Protein 4QY7 (pdb70)

Organism: Bacillus subtilis (strain 168) (NCBI:txid224308)

Solvent-accessible surface area: 5959 Å² total

Foldseek 3Di:
DDDQDDKAKFFFLADDPFKTKGFADPDHDDPCSNVDDPVRVCVRFLRIEIETAPQPPDCPVVDGGWIKMFAFNDWDPDGVTYGHTNDMDTD

Structure (mmCIF, N/CA/C/O backbone):
data_4QY7
#
_entry.id   4QY7
#
_cell.length_a   27.556
_cell.length_b   37.988
_cell.l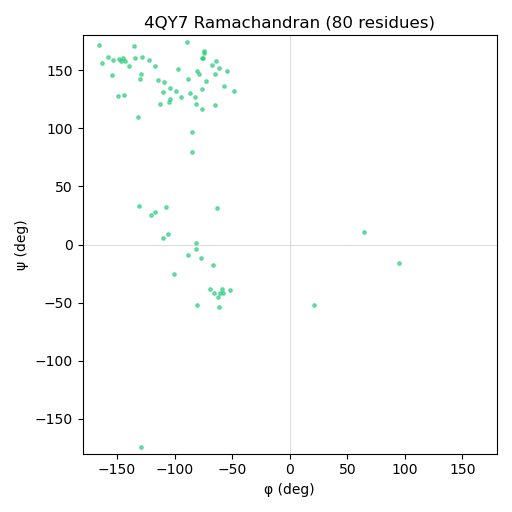ength_c   81.245
_cell.angle_alpha   90.000
_cell.angle_beta   90.000
_cell.angle_gamma   90.000
#
_symmetry.space_group_name_H-M   'P 21 21 21'
#
loop_
_entity.id
_entity.type
_entity.pdbx_description
1 polymer 'Uncharacterized protein YobA'
2 non-polymer 'NONAETHYLENE GLYCOL'
3 water water
#
loop_
_atom_site.group_PDB
_atom_site.id
_atom_site.type_symbol
_atom_site.label_atom_id
_atom_site.label_alt_id
_atom_site.label_comp_id
_atom_site.label_asym_id
_atom_site.label_entity_id
_atom_site.label_seq_id
_atom_site.pdbx_PDB_ins_code
_atom_site.Cartn_x
_atom_site.Cartn_y
_atom_site.Cartn_z
_atom_site.occupancy
_atom_site.B_iso_or_equiv
_atom_site.auth_seq_id
_atom_site.auth_comp_id
_atom_site.auth_asym_id
_atom_site.auth_atom_id
_atom_site.pdbx_PDB_model_num
ATOM 1 N N . GLY A 1 1 ? 21.704 -13.493 -12.338 1.00 46.92 0 GLY A N 1
ATOM 2 C CA . GLY A 1 1 ? 20.567 -12.985 -11.580 1.00 44.51 0 GLY A CA 1
ATOM 3 C C . GLY A 1 1 ? 20.890 -12.804 -10.111 1.00 45.57 0 GLY A C 1
ATOM 4 O O . GLY A 1 1 ? 21.694 -13.541 -9.560 1.00 42.17 0 GLY A O 1
ATOM 5 N N . ASP A 1 2 ? 20.268 -11.826 -9.455 1.00 43.94 29 ASP A N 1
ATOM 6 C CA . ASP A 1 2 ? 20.508 -11.576 -8.034 1.00 44.06 29 ASP A CA 1
ATOM 7 C C . ASP A 1 2 ? 19.189 -11.342 -7.296 1.00 48.66 29 ASP A C 1
ATOM 8 O O . ASP A 1 2 ? 18.122 -11.258 -7.921 1.00 47.41 29 ASP A O 1
ATOM 10 N N . GLU A 1 3 ? 19.269 -11.291 -5.958 1.00 45.93 30 GLU A N 1
ATOM 11 C CA . GLU A 1 3 ? 18.102 -11.081 -5.108 1.00 45.48 30 GLU A CA 1
ATOM 12 C C . GLU A 1 3 ? 17.537 -9.682 -5.291 1.00 50.33 30 GLU A C 1
ATOM 13 O O . GLU A 1 3 ? 18.274 -8.771 -5.678 1.00 49.61 30 GLU A O 1
ATOM 15 N N . THR A 1 4 ? 16.224 -9.516 -5.020 1.00 47.50 31 THR A N 1
ATOM 16 C CA . THR A 1 4 ? 15.544 -8.221 -5.140 1.00 46.47 31 THR A CA 1
ATOM 17 C C . THR A 1 4 ? 16.134 -7.268 -4.116 1.00 49.63 31 THR A C 1
ATOM 18 O O . THR A 1 4 ? 16.092 -7.571 -2.927 1.00 50.72 31 THR A O 1
ATOM 22 N N . LYS A 1 5 ? 16.715 -6.147 -4.575 1.00 44.25 32 LYS A N 1
ATOM 23 C CA . LYS A 1 5 ? 17.346 -5.163 -3.698 1.00 42.07 32 LYS A CA 1
ATOM 24 C C . LYS A 1 5 ? 16.310 -4.129 -3.247 1.00 40.43 32 LYS A C 1
ATOM 25 O O . LYS A 1 5 ? 15.795 -3.384 -4.083 1.00 42.06 32 LYS A O 1
ATOM 35 N N . GLN A 1 7 ? 15.100 -0.759 -0.926 1.00 17.74 34 GLN A N 1
ATOM 36 C CA . GLN A 1 7 ? 15.642 0.444 -0.332 1.00 16.47 34 GLN A CA 1
ATOM 37 C C . GLN A 1 7 ? 15.261 0.509 1.120 1.00 19.24 34 GLN A C 1
ATOM 38 O O . GLN A 1 7 ? 14.291 -0.126 1.543 1.00 19.02 34 GLN A O 1
ATOM 44 N N . SER A 1 8 ? 15.978 1.319 1.878 1.00 15.81 35 SER A N 1
ATOM 45 C CA . SER A 1 8 ? 15.628 1.515 3.280 1.00 14.92 35 SER A CA 1
ATOM 46 C C . SER A 1 8 ? 15.930 2.927 3.730 1.00 16.37 35 SER A C 1
ATOM 47 O O . SER A 1 8 ? 16.775 3.615 3.134 1.00 16.42 35 SER A O 1
ATOM 50 N N . LEU A 1 9 ? 15.257 3.347 4.801 1.00 13.03 36 LEU A N 1
ATOM 51 C CA . LEU A 1 9 ? 15.565 4.629 5.428 1.00 13.04 36 LEU A CA 1
ATOM 52 C C . LEU A 1 9 ? 15.191 4.593 6.880 1.00 14.19 36 LEU A C 1
ATOM 53 O O . LEU A 1 9 ? 14.347 3.786 7.278 1.00 14.36 36 LEU A O 1
ATOM 58 N N . VAL A 1 10 ? 15.789 5.493 7.667 1.00 12.49 37 VAL A N 1
ATOM 59 C CA . VAL A 1 10 ? 15.572 5.552 9.102 1.00 12.26 37 VAL A CA 1
ATOM 60 C C . VAL A 1 10 ? 14.888 6.838 9.468 1.00 15.16 37 VAL A C 1
ATOM 61 O O . VAL A 1 10 ? 15.190 7.891 8.908 1.00 15.17 37 VAL A O 1
ATOM 65 N N . GLY A 1 11 ? 13.970 6.749 10.423 1.00 13.14 38 GLY A N 1
ATOM 66 C CA . GLY A 1 11 ? 13.284 7.960 10.880 1.00 13.91 38 GLY A CA 1
ATOM 67 C C . GLY A 1 11 ? 12.555 7.724 12.168 1.00 14.86 38 GLY A C 1
ATOM 68 O O . GLY A 1 11 ? 12.490 6.595 12.645 1.00 15.13 38 GLY A O 1
ATOM 69 N N . TYR A 1 12 ? 12.052 8.797 12.739 1.00 12.27 39 TYR A N 1
ATOM 70 C CA . TYR A 1 12 ? 11.319 8.747 14.004 1.00 12.56 39 TYR A CA 1
ATOM 71 C C . TYR A 1 12 ? 9.845 8.878 13.756 1.00 14.84 39 TYR A C 1
ATOM 72 O O . TYR A 1 12 ? 9.447 9.812 13.058 1.00 12.65 39 TYR A O 1
ATOM 81 N N . VAL A 1 13 ? 9.025 8.038 14.391 1.00 12.28 40 VAL A N 1
ATOM 82 C CA . VAL A 1 13 ? 7.566 8.083 14.202 1.00 11.53 40 VAL A CA 1
ATOM 83 C C . VAL A 1 13 ? 6.994 9.258 14.961 1.00 15.11 40 VAL A C 1
ATOM 84 O O . VAL A 1 13 ? 7.081 9.246 16.170 1.00 16.64 40 VAL A O 1
ATOM 88 N N . VAL A 1 14 ? 6.395 10.240 14.279 1.00 14.15 41 VAL A N 1
ATOM 89 C CA A VAL A 1 14 ? 5.784 11.414 14.943 0.50 13.98 41 VAL A CA 1
ATOM 90 C CA B VAL A 1 14 ? 5.800 11.363 15.013 0.50 14.33 41 VAL A CA 1
ATOM 91 C C . VAL A 1 14 ? 4.263 11.307 14.933 1.00 18.95 41 VAL A C 1
ATOM 92 O O . VAL A 1 14 ? 3.617 11.746 15.888 1.00 20.67 41 VAL A O 1
ATOM 99 N N . LEU A 1 15 ? 3.680 10.723 13.880 1.00 16.39 42 LEU A N 1
ATOM 100 C CA A LEU A 1 15 ? 2.235 10.485 13.786 0.50 16.44 42 LEU A CA 1
ATOM 101 C CA B LEU A 1 15 ? 2.229 10.520 13.743 0.50 17.97 42 LEU A CA 1
ATOM 102 C C . LEU A 1 15 ? 2.007 9.088 13.250 1.00 20.07 42 LEU A C 1
ATOM 103 O O . LEU A 1 15 ? 2.760 8.629 12.397 1.00 17.67 42 LEU A O 1
ATOM 112 N N . LYS A 1 16 ? 0.989 8.390 13.748 1.00 17.18 43 LYS A N 1
ATOM 113 C CA . LYS A 1 16 ? 0.704 7.035 13.275 1.00 16.47 43 LYS A CA 1
ATOM 114 C C . LYS A 1 16 ? -0.776 6.808 13.383 1.00 22.59 43 LYS A C 1
ATOM 115 O O . LYS A 1 16 ? -1.352 7.077 14.439 1.00 25.44 43 LYS A O 1
ATOM 121 N N . ASP A 1 17 ? -1.397 6.379 12.293 1.00 21.28 44 ASP A N 1
ATOM 122 C CA . ASP A 1 17 ? -2.804 5.990 12.288 1.00 21.05 44 ASP A CA 1
ATOM 123 C C . ASP A 1 17 ? -2.837 4.624 11.636 1.00 23.61 44 ASP A C 1
ATOM 124 O O . ASP A 1 17 ? -1.775 4.065 11.361 1.00 21.52 44 ASP A O 1
ATOM 129 N N . ASN A 1 18 ? -4.025 4.064 11.398 1.00 24.49 45 ASN A N 1
ATOM 130 C CA A ASN A 1 18 ? -4.084 2.707 10.859 0.50 24.22 45 ASN A CA 1
ATOM 131 C CA B ASN A 1 18 ? -4.184 2.728 10.824 0.50 24.39 45 ASN A CA 1
ATOM 132 C C . ASN A 1 18 ? -3.531 2.591 9.446 1.00 26.55 45 ASN A C 1
ATOM 133 O O . ASN A 1 18 ? -3.073 1.508 9.094 1.00 28.28 45 ASN A O 1
ATOM 142 N N . GLU A 1 19 ? -3.537 3.669 8.639 1.00 20.51 46 GLU A N 1
ATOM 143 C CA . GLU A 1 19 ? -3.061 3.557 7.254 1.00 19.65 46 GLU A CA 1
ATOM 144 C C . GLU A 1 19 ? -1.659 4.044 6.993 1.00 20.26 46 GLU A C 1
ATOM 145 O O . GLU A 1 19 ? -1.062 3.600 6.022 1.00 20.13 46 GLU A O 1
ATOM 151 N N . ARG A 1 20 ? -1.139 4.949 7.795 1.00 18.28 47 ARG A N 1
ATOM 152 C CA A ARG A 1 20 ? 0.174 5.521 7.508 0.65 17.50 47 ARG A CA 1
ATOM 153 C CA B ARG A 1 20 ? 0.184 5.493 7.517 0.35 17.26 47 ARG A CA 1
ATOM 154 C C . ARG A 1 20 ? 0.866 6.002 8.755 1.00 19.45 47 ARG A C 1
ATOM 155 O O . ARG A 1 20 ? 0.215 6.277 9.765 1.00 18.84 47 ARG A O 1
ATOM 170 N N . ALA A 1 21 ? 2.165 6.208 8.643 1.00 15.78 48 ALA A N 1
ATOM 171 C CA . ALA A 1 21 ? 2.927 6.839 9.704 1.00 14.65 48 ALA A CA 1
ATOM 172 C C . ALA A 1 21 ? 3.722 7.971 9.085 1.00 15.84 48 ALA A C 1
ATOM 173 O O . ALA A 1 21 ? 4.117 7.883 7.921 1.00 15.85 48 ALA A O 1
ATOM 175 N N . ILE A 1 22 ? 3.933 9.047 9.829 1.00 14.22 49 ILE A N 1
ATOM 176 C CA . ILE A 1 22 ? 4.760 10.166 9.394 1.00 14.98 49 ILE A CA 1
ATOM 177 C C . ILE A 1 22 ? 6.058 10.060 10.140 1.00 15.60 49 ILE A C 1
ATOM 178 O O . ILE A 1 22 ? 6.036 10.015 11.378 1.00 15.50 49 ILE A O 1
ATOM 183 N N . LEU A 1 23 ? 7.173 9.979 9.401 1.00 13.18 50 LEU A N 1
ATOM 184 C CA . LEU A 1 23 ? 8.498 9.872 9.995 1.00 12.59 50 LEU A CA 1
ATOM 185 C C . LEU A 1 23 ? 9.283 11.134 9.809 1.00 16.41 50 LEU A C 1
ATOM 186 O O . LEU A 1 23 ? 9.278 11.700 8.713 1.00 16.16 50 LEU A O 1
ATOM 191 N N . ILE A 1 24 ? 10.028 11.532 10.845 1.00 15.95 51 ILE A N 1
ATOM 192 C CA . ILE A 1 24 ? 10.965 12.653 10.758 1.00 16.62 51 ILE A CA 1
ATOM 193 C C . ILE A 1 24 ? 12.332 12.051 10.546 1.00 19.34 51 ILE A C 1
ATOM 194 O O . ILE A 1 24 ? 12.730 11.162 11.295 1.00 18.24 51 ILE A O 1
ATOM 199 N N . THR A 1 25 ? 13.075 12.563 9.577 1.00 16.68 52 THR A N 1
ATOM 200 C CA . THR A 1 25 ? 14.399 12.024 9.200 1.00 19.60 52 THR A CA 1
ATOM 201 C C . THR A 1 25 ? 15.552 12.996 9.407 1.00 32.34 52 THR A C 1
ATOM 202 O O . THR A 1 25 ? 16.572 12.876 8.730 1.00 34.51 52 THR A O 1
ATOM 206 N N . ASP A 1 26 ? 15.432 13.913 10.351 1.00 33.29 53 ASP A N 1
ATOM 207 C CA . ASP A 1 26 ? 16.555 14.785 10.724 1.00 36.70 53 ASP A CA 1
ATO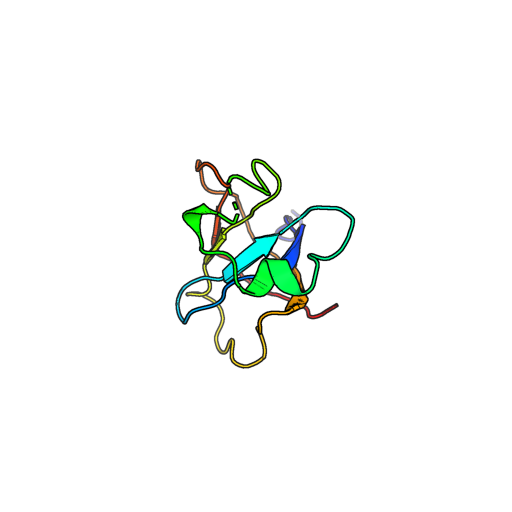M 208 C C . ASP A 1 26 ? 17.548 13.925 11.560 1.00 45.68 53 ASP A C 1
ATOM 209 O O . ASP A 1 26 ? 17.174 12.835 12.002 1.00 45.70 53 ASP A O 1
ATOM 211 N N . THR A 1 27 ? 18.798 14.385 11.764 1.00 47.07 54 THR A N 1
ATOM 212 C CA . THR A 1 27 ? 19.794 13.624 12.541 1.00 48.34 54 THR A CA 1
ATOM 213 C C . THR A 1 27 ? 19.350 13.414 13.980 1.00 53.48 54 THR A C 1
ATOM 214 O O . THR A 1 27 ? 19.332 12.288 14.477 1.00 55.07 54 THR A O 1
ATOM 218 N N . LYS A 1 28 ? 19.016 14.508 14.654 1.00 48.44 55 LYS A N 1
ATOM 219 C CA . LYS A 1 28 ? 18.586 14.447 16.041 1.00 46.78 55 LYS A CA 1
ATOM 220 C C . LYS A 1 28 ? 17.127 14.001 16.115 1.00 45.43 55 LYS A C 1
ATOM 221 O O . LYS A 1 28 ? 16.342 14.312 15.220 1.00 44.66 55 LYS A O 1
ATOM 227 N N . ALA A 1 29 ? 16.778 13.259 17.170 1.00 38.52 56 ALA A N 1
ATOM 228 C CA . ALA A 1 29 ? 15.408 12.826 17.392 1.00 36.66 56 ALA A CA 1
ATOM 229 C C . ALA A 1 29 ? 14.514 14.035 17.649 1.00 37.56 56 ALA A C 1
ATOM 230 O O . ALA A 1 29 ? 14.987 15.001 18.252 1.00 38.94 56 ALA A O 1
ATOM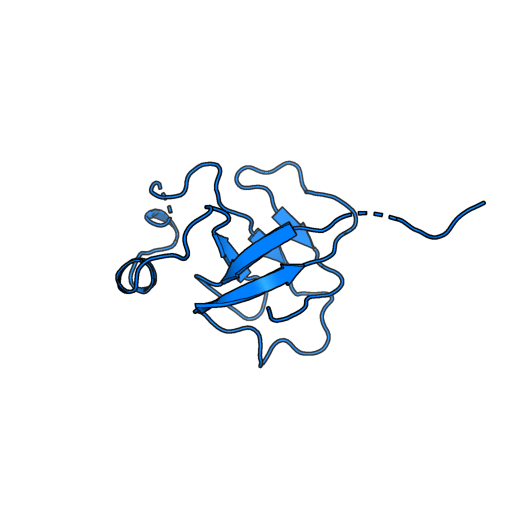 232 N N . PRO A 1 30 ? 13.232 14.026 17.238 1.00 28.75 57 PRO A N 1
ATOM 233 C CA 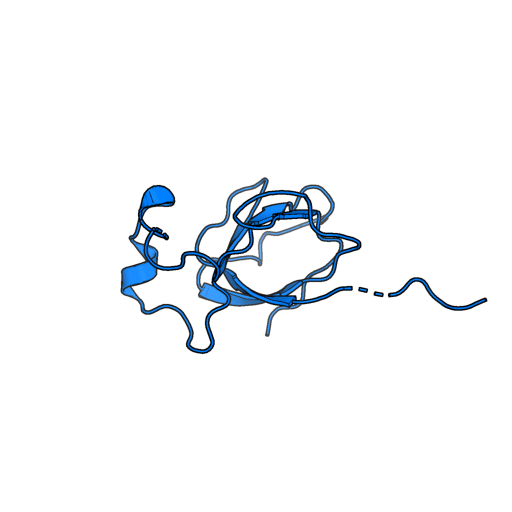. PRO A 1 30 ? 12.355 15.163 17.587 1.00 26.58 57 PRO A CA 1
ATOM 234 C C . PRO A 1 30 ? 12.320 15.438 19.091 1.00 26.99 57 PRO A C 1
ATOM 235 O O . PRO A 1 30 ? 12.426 14.519 19.920 1.00 25.60 57 PRO A O 1
ATOM 239 N N . GLY A 1 31 ? 12.127 16.707 19.446 1.00 22.89 58 GLY A N 1
ATOM 240 C CA . GLY A 1 31 ? 12.019 17.076 20.844 1.00 22.20 58 GLY A CA 1
ATOM 241 C C . GLY A 1 31 ? 10.671 16.667 21.379 1.00 23.59 58 GLY A C 1
ATOM 242 O O . GLY A 1 31 ? 9.743 16.461 20.598 1.00 22.13 58 GLY A O 1
ATOM 243 N N . LYS A 1 32 ? 10.520 16.555 22.684 1.00 19.63 59 LYS A N 1
ATOM 244 C CA . LYS A 1 32 ? 9.242 16.160 23.270 1.00 20.24 59 LYS A CA 1
ATOM 245 C C . LYS A 1 32 ? 8.038 16.997 22.773 1.00 24.40 59 LYS A C 1
ATOM 246 O O . LYS A 1 32 ? 6.952 16.436 22.571 1.00 25.18 59 LYS A O 1
ATOM 252 N N . GLU A 1 33 ? 8.206 18.304 22.596 1.00 20.21 60 GLU A N 1
ATOM 253 C CA . GLU A 1 33 ? 7.068 19.162 22.175 1.00 19.57 60 GLU A CA 1
ATOM 254 C C . GLU A 1 33 ? 6.749 19.048 20.704 1.00 22.28 60 GLU A C 1
ATOM 255 O O . GLU A 1 33 ? 5.643 19.433 20.309 1.00 22.80 60 GLU A O 1
ATOM 261 N N . ASP A 1 34 ? 7.621 18.422 19.905 1.00 17.96 61 ASP A N 1
ATOM 262 C CA . ASP A 1 34 ? 7.292 18.199 18.484 1.00 18.15 61 ASP A CA 1
ATOM 263 C C . ASP A 1 34 ? 6.113 17.203 18.370 1.00 22.24 61 ASP A C 1
ATOM 264 O O . ASP A 1 34 ? 5.454 17.176 17.340 1.00 20.45 61 ASP A O 1
ATOM 269 N N . TYR A 1 35 ? 5.821 16.437 19.434 1.00 19.29 62 TYR A N 1
ATOM 270 C CA . TYR A 1 35 ? 4.708 15.488 19.441 1.00 20.55 62 TYR A CA 1
ATOM 271 C C . TYR A 1 35 ? 3.358 16.172 19.733 1.00 25.31 62 TYR A C 1
ATOM 272 O O . TYR A 1 35 ? 2.333 15.484 19.763 1.00 26.46 62 TYR A O 1
ATOM 281 N N . ASN A 1 36 ? 3.303 17.503 19.912 1.00 22.29 63 ASN A N 1
ATOM 282 C CA . ASN A 1 36 ? 1.997 18.160 20.045 1.00 23.50 63 ASN A CA 1
ATOM 283 C C . ASN A 1 36 ? 1.742 19.001 18.793 1.00 26.49 63 ASN A C 1
ATOM 284 O O . ASN A 1 36 ? 0.746 19.716 18.738 1.00 29.59 63 ASN A O 1
ATOM 289 N N . LEU A 1 37 ? 2.627 18.921 17.776 1.00 22.63 64 LEU A N 1
ATOM 290 C CA . LEU A 1 37 ? 2.428 19.700 16.565 1.00 21.72 64 LEU A CA 1
ATOM 291 C C . LEU A 1 37 ? 1.434 19.022 15.658 1.00 25.79 64 LEU A C 1
ATOM 292 O O . LEU A 1 37 ? 1.361 17.785 15.604 1.00 23.85 64 LEU A O 1
ATOM 297 N N . SER A 1 38 ? 0.696 19.828 14.896 1.00 25.78 65 SER A N 1
ATOM 298 C CA . SER A 1 38 ? -0.223 19.280 13.909 1.00 26.10 65 SER A CA 1
ATOM 299 C C . SER A 1 38 ? 0.565 18.770 12.723 1.00 28.26 65 SER A C 1
ATOM 300 O O . SER A 1 38 ? 1.743 19.115 12.547 1.00 27.07 65 SER A O 1
ATOM 303 N N . GLU A 1 39 ? -0.088 18.001 11.861 1.00 25.05 66 GLU A N 1
ATOM 304 C CA . GLU A 1 39 ? 0.569 17.550 10.651 1.00 24.83 66 GLU A CA 1
ATOM 305 C C . GLU A 1 39 ? 1.043 18.754 9.826 1.00 27.38 66 GLU A C 1
ATOM 306 O O . GLU A 1 39 ? 2.169 18.735 9.352 1.00 25.86 66 GLU A O 1
ATOM 312 N N . GLY A 1 40 ? 0.221 19.808 9.723 1.00 26.90 67 GLY A N 1
ATOM 313 C CA . GLY A 1 40 ? 0.597 21.021 9.001 1.00 27.56 67 GLY A CA 1
ATOM 314 C C . GLY A 1 40 ? 1.829 21.691 9.574 1.00 30.03 67 GLY A C 1
ATOM 315 O O . GLY A 1 40 ? 2.705 22.147 8.837 1.00 30.62 67 GLY A O 1
ATOM 316 N N . GLN A 1 41 ? 1.913 21.749 10.905 1.00 24.90 68 GLN A N 1
ATOM 317 C CA . GLN A 1 41 ? 3.061 22.359 11.576 1.00 23.95 68 GLN A CA 1
ATOM 318 C C . GLN A 1 41 ? 4.313 21.528 11.391 1.00 25.97 68 GLN A C 1
ATOM 319 O O . GLN A 1 41 ? 5.407 22.099 11.265 1.00 25.25 68 GLN A O 1
ATOM 325 N N . LEU A 1 42 ? 4.173 20.179 11.429 1.00 23.17 69 LEU A N 1
ATOM 326 C CA . LEU A 1 42 ? 5.315 19.296 11.171 1.00 21.90 69 LEU A CA 1
ATOM 327 C C . LEU A 1 42 ? 5.807 19.486 9.755 1.00 25.41 69 LEU A C 1
ATOM 328 O O . LEU A 1 42 ? 7.023 19.519 9.559 1.00 24.80 69 LEU A O 1
ATOM 346 N N . ASN A 1 44 ? 5.754 22.134 7.970 1.00 31.79 71 ASN A N 1
ATOM 347 C CA . ASN A 1 44 ? 6.515 23.392 7.935 1.00 33.32 71 ASN A CA 1
ATOM 348 C C . ASN A 1 44 ? 7.875 23.259 8.633 1.00 35.56 71 ASN A C 1
ATOM 349 O O . ASN A 1 44 ? 8.905 23.575 8.039 1.00 38.05 71 ASN A O 1
ATOM 354 N N . LYS A 1 45 ? 7.890 22.766 9.872 1.00 27.72 72 LYS A N 1
ATOM 355 C CA . LYS A 1 45 ? 9.124 22.663 10.647 1.00 26.04 72 LYS A CA 1
ATOM 356 C C . LYS A 1 45 ? 10.144 21.675 10.069 1.00 30.97 72 LYS A C 1
ATOM 357 O O . LYS A 1 45 ? 11.336 21.968 10.089 1.00 31.92 72 LYS A O 1
ATOM 363 N N . PHE A 1 46 ? 9.697 20.510 9.596 1.00 25.62 73 PHE A N 1
ATOM 364 C CA . PHE A 1 46 ? 10.627 19.478 9.115 1.00 24.10 73 PHE A CA 1
ATOM 365 C C . PHE A 1 46 ? 10.609 19.332 7.593 1.00 29.07 73 PHE A C 1
ATOM 366 O O . PHE A 1 46 ? 10.834 18.239 7.095 1.00 27.75 73 PHE A O 1
ATOM 374 N N . LYS A 1 47 ? 10.372 20.431 6.854 1.00 27.93 74 LYS A N 1
ATOM 375 C CA . LYS A 1 47 ? 10.361 20.456 5.388 1.00 27.79 74 LYS A CA 1
ATOM 376 C C . LYS A 1 47 ? 11.622 19.757 4.837 1.00 27.36 74 LYS A C 1
ATOM 377 O O . LYS A 1 47 ? 12.712 19.955 5.375 1.00 25.96 74 LYS A O 1
ATOM 383 N N . ASN A 1 48 ? 11.433 18.856 3.864 1.00 24.08 75 ASN A N 1
ATOM 384 C CA . ASN A 1 48 ? 12.494 18.038 3.257 1.00 23.48 75 ASN A CA 1
ATOM 385 C C . ASN A 1 48 ? 13.120 17.068 4.270 1.00 25.97 75 ASN A C 1
ATOM 386 O O . ASN A 1 48 ? 14.125 16.448 3.934 1.00 27.11 75 ASN A O 1
ATOM 391 N N . ASN A 1 49 ? 12.526 16.899 5.483 1.00 18.40 76 ASN A N 1
ATOM 392 C CA . ASN A 1 49 ? 13.036 15.928 6.456 1.00 18.63 76 ASN A CA 1
ATOM 393 C C . ASN A 1 49 ? 11.847 15.068 6.978 1.00 19.40 76 ASN A C 1
ATOM 394 O O . ASN A 1 49 ? 11.818 14.687 8.144 1.00 19.96 76 ASN A O 1
ATOM 399 N N . ILE A 1 50 ? 10.864 14.813 6.110 1.00 17.86 77 ILE A N 1
ATOM 400 C CA . ILE A 1 50 ? 9.662 14.052 6.426 1.00 18.34 77 ILE A CA 1
ATOM 401 C C . ILE A 1 50 ? 9.468 12.993 5.381 1.00 17.92 77 ILE A C 1
ATOM 402 O O . ILE A 1 50 ? 9.701 13.248 4.185 1.00 18.30 77 ILE A O 1
ATOM 407 N N . VAL A 1 51 ? 9.000 11.825 5.806 1.00 15.06 78 VAL A N 1
ATOM 408 C CA A VAL A 1 51 ? 8.643 10.723 4.920 0.50 13.95 78 VAL A CA 1
ATOM 409 C CA B VAL A 1 51 ? 8.610 10.785 4.869 0.50 15.50 78 VAL A CA 1
ATOM 410 C C . VAL A 1 51 ? 7.299 10.194 5.384 1.00 17.62 78 VAL A C 1
ATOM 411 O O . VAL A 1 51 ? 7.113 10.021 6.611 1.00 17.40 78 VAL A O 1
ATOM 418 N N . ILE A 1 52 ? 6.396 9.892 4.459 1.00 15.63 79 ILE A N 1
ATOM 419 C CA . ILE A 1 52 ? 5.117 9.307 4.808 1.00 15.88 79 ILE A CA 1
ATOM 420 C C . ILE A 1 52 ? 5.224 7.838 4.436 1.00 17.11 79 ILE A C 1
ATOM 421 O O . ILE A 1 52 ? 5.549 7.553 3.298 1.00 18.49 79 ILE A O 1
ATOM 426 N N . VAL A 1 53 ? 4.974 6.917 5.357 1.00 15.03 80 VAL A N 1
ATOM 427 C CA . VAL A 1 53 ? 5.062 5.499 5.050 1.00 15.15 80 VAL A CA 1
ATOM 428 C C . VAL A 1 53 ? 3.667 4.870 5.120 1.00 19.46 80 VAL A C 1
ATOM 429 O O . VAL A 1 53 ? 2.974 4.983 6.121 1.00 18.18 80 VAL A O 1
ATOM 433 N N . GLY A 1 54 ? 3.235 4.298 4.016 1.00 17.19 81 GLY A N 1
ATOM 434 C CA . GLY A 1 54 ? 1.971 3.597 3.963 1.00 18.19 81 GLY A CA 1
ATOM 435 C C . GLY A 1 54 ? 2.122 2.242 4.628 1.00 20.86 81 GLY A C 1
ATOM 436 O O . GLY A 1 54 ? 3.072 1.507 4.331 1.00 18.88 81 GLY A O 1
ATOM 437 N N . LEU A 1 55 ? 1.169 1.884 5.498 1.00 17.61 82 LEU A N 1
ATOM 438 C CA . LEU A 1 55 ? 1.233 0.629 6.264 1.00 17.53 82 LEU A CA 1
ATOM 439 C C . LEU A 1 55 ? 0.268 -0.483 5.785 1.00 23.74 82 LEU A C 1
ATOM 440 O O . LEU A 1 55 ? 0.203 -1.527 6.457 1.00 23.67 82 LEU A O 1
ATOM 445 N N . SER A 1 56 ? -0.411 -0.312 4.631 1.00 23.39 83 SER A N 1
ATOM 446 C CA A SER A 1 56 ? -1.378 -1.301 4.119 0.50 25.12 83 SER A CA 1
ATOM 447 C CA B SER A 1 56 ? -1.381 -1.298 4.120 0.50 24.68 83 SER A CA 1
ATOM 448 C C . SER A 1 56 ? -0.823 -2.714 4.002 1.00 29.28 83 SER A C 1
ATOM 449 O O . SER A 1 56 ? -1.588 -3.672 4.130 1.00 30.45 83 SER A O 1
ATOM 454 N N . GLU A 1 57 ? 0.473 -2.855 3.688 1.00 26.21 84 GLU A N 1
ATOM 455 C CA . GLU A 1 57 ? 1.070 -4.168 3.479 1.00 28.12 84 GLU A CA 1
ATOM 456 C C . GLU A 1 57 ? 1.602 -4.822 4.741 1.00 33.23 84 GLU A C 1
ATOM 457 O O . GLU A 1 57 ? 1.902 -5.999 4.662 1.00 34.84 84 GLU A O 1
ATOM 463 N N . ILE A 1 58 ? 1.662 -4.127 5.891 1.00 28.56 85 ILE A N 1
ATOM 464 C CA . ILE A 1 58 ? 2.166 -4.711 7.125 1.00 29.35 85 ILE A CA 1
ATOM 465 C C . ILE A 1 58 ? 1.015 -5.409 7.819 1.00 36.85 85 ILE A C 1
ATOM 466 O O . ILE A 1 58 ? -0.032 -4.796 8.016 1.00 37.14 85 ILE A O 1
ATOM 471 N N . ASP A 1 59 ? 1.220 -6.662 8.226 1.00 36.75 86 ASP A N 1
ATOM 472 C CA . ASP A 1 59 ? 0.181 -7.490 8.865 1.00 38.63 86 ASP A CA 1
ATOM 473 C C . ASP A 1 59 ? -0.325 -6.905 10.199 1.00 40.65 86 ASP A C 1
ATOM 474 O O . ASP A 1 59 ? -1.535 -6.847 10.408 1.00 42.49 86 ASP A O 1
ATOM 479 N N . ASN A 1 60 ? 0.582 -6.442 11.064 1.00 34.22 87 ASN A N 1
ATOM 480 C CA . ASN A 1 60 ? 0.216 -5.862 12.357 1.00 32.76 87 ASN A CA 1
ATOM 481 C C . ASN A 1 60 ? 1.155 -4.709 12.685 1.00 32.30 87 ASN A C 1
ATOM 482 O O . ASN A 1 60 ? 2.370 -4.877 12.614 1.00 32.42 87 ASN A O 1
ATOM 48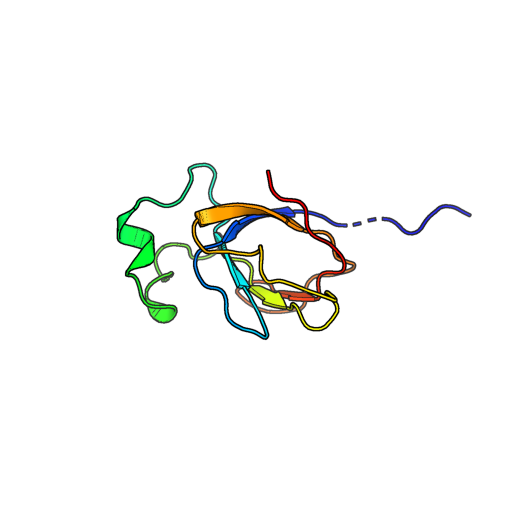7 N N . THR A 1 61 ? 0.607 -3.535 13.025 1.00 25.91 88 THR A N 1
ATOM 488 C CA . THR A 1 61 ? 1.430 -2.359 13.331 1.00 21.86 88 THR A CA 1
ATOM 489 C C . THR A 1 61 ? 1.187 -1.848 14.750 1.00 26.10 88 THR A C 1
ATOM 490 O O . THR A 1 61 ? 1.426 -0.670 15.013 1.00 25.31 88 THR A O 1
ATOM 494 N N . ASP A 1 62 ? 0.739 -2.721 15.668 1.00 25.01 89 ASP A N 1
ATOM 495 C CA . ASP A 1 62 ? 0.441 -2.313 17.047 1.00 26.42 89 ASP A CA 1
ATOM 496 C C . ASP A 1 62 ? 1.659 -1.718 17.746 1.00 32.66 89 ASP A C 1
ATOM 497 O O . ASP A 1 62 ? 1.507 -0.718 18.445 1.00 33.16 89 ASP A O 1
ATOM 502 N N . ASP A 1 63 ? 2.862 -2.273 17.507 1.00 29.05 90 ASP A N 1
ATOM 503 C CA . ASP A 1 63 ? 4.107 -1.780 18.122 1.00 28.95 90 ASP A CA 1
ATOM 504 C C . ASP A 1 63 ? 4.721 -0.550 17.425 1.00 29.35 9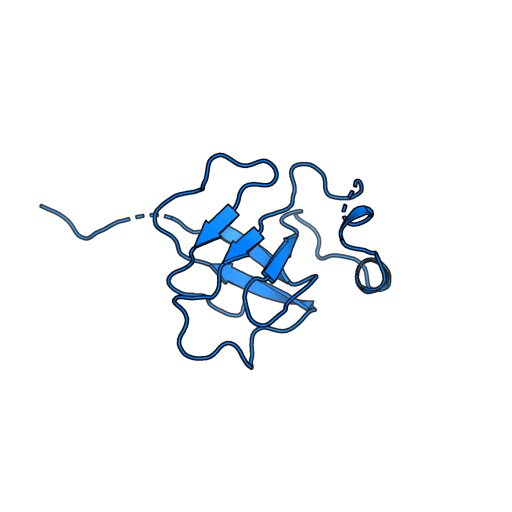0 ASP A C 1
ATOM 505 O O . ASP A 1 63 ? 5.751 -0.028 17.893 1.00 27.35 90 ASP A O 1
ATOM 510 N N . LEU A 1 64 ? 4.137 -0.091 16.294 1.00 23.99 91 LEU A N 1
ATOM 511 C CA . LEU A 1 64 ? 4.629 1.091 15.618 1.00 22.67 91 LEU A CA 1
ATOM 512 C C . LEU A 1 64 ? 3.976 2.279 16.307 1.00 25.17 91 LEU A C 1
ATOM 513 O O . LEU A 1 64 ? 2.789 2.520 16.114 1.00 26.04 91 LEU A O 1
ATOM 518 N N . LYS A 1 65 ? 4.692 2.894 17.242 1.00 20.69 92 LYS A N 1
ATOM 519 C CA . LYS A 1 65 ? 4.149 3.972 18.069 1.00 20.78 92 LYS A CA 1
ATOM 520 C C . LYS A 1 65 ? 4.949 5.232 17.946 1.00 22.37 92 LYS A C 1
ATOM 521 O O . LYS A 1 65 ? 6.145 5.189 17.609 1.00 19.96 92 LYS A O 1
ATOM 527 N N . ARG A 1 66 ? 4.309 6.351 18.295 1.00 19.94 93 ARG A N 1
ATOM 528 C CA . ARG A 1 66 ? 4.974 7.660 18.307 1.00 18.45 93 ARG A CA 1
ATOM 529 C C . ARG A 1 66 ? 6.184 7.617 19.211 1.00 22.75 93 ARG A C 1
ATOM 530 O O . ARG A 1 66 ? 6.139 7.036 20.318 1.00 22.58 93 ARG A O 1
ATOM 538 N N . GLY A 1 67 ? 7.264 8.194 18.728 1.00 17.08 94 GLY A N 1
ATOM 539 C CA . GLY A 1 67 ? 8.509 8.234 19.484 1.00 18.03 94 GLY A CA 1
ATOM 540 C C . GLY A 1 67 ? 9.473 7.126 19.153 1.00 20.01 94 GLY A C 1
ATOM 541 O O . GLY A 1 67 ? 10.657 7.225 19.497 1.00 21.34 94 GLY A O 1
ATOM 542 N N . GLU A 1 68 ? 9.009 6.066 18.479 1.00 17.22 95 GLU A N 1
ATOM 543 C CA . GLU A 1 68 ? 9.908 5.003 18.073 1.00 16.84 95 GLU A CA 1
ATOM 544 C C . GLU A 1 68 ? 10.799 5.448 16.932 1.00 17.83 95 GLU A C 1
ATOM 545 O O . GLU A 1 68 ? 10.331 6.106 15.996 1.00 17.21 95 GLU A O 1
ATOM 551 N N . LYS A 1 69 ? 12.070 5.031 16.984 1.00 16.02 96 LYS A N 1
ATOM 552 C CA . LYS A 1 69 ? 13.008 5.201 15.880 1.00 14.86 96 LYS A CA 1
ATOM 553 C C . LYS A 1 69 ? 12.957 3.892 15.089 1.00 17.66 96 LYS A C 1
ATOM 554 O O . LYS A 1 69 ? 13.081 2.812 15.679 1.00 16.93 96 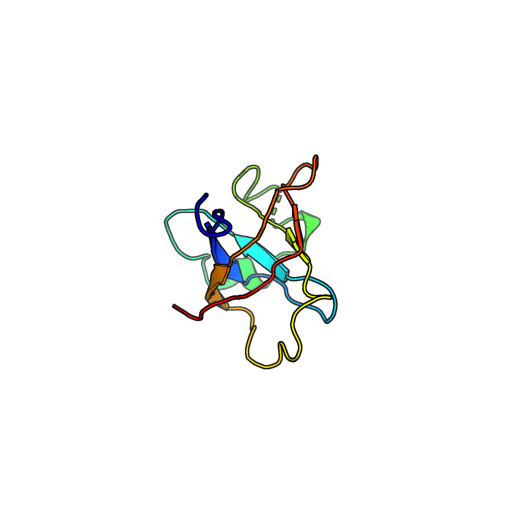LYS A O 1
ATOM 560 N N . ILE A 1 70 ? 12.733 3.968 13.785 1.00 13.65 97 ILE A N 1
ATOM 561 C CA . ILE A 1 70 ? 12.612 2.746 12.992 1.00 13.08 97 ILE A CA 1
ATOM 562 C C . ILE A 1 70 ? 13.401 2.819 11.706 1.00 14.98 97 ILE A C 1
ATOM 563 O O . ILE A 1 70 ? 13.714 3.909 11.201 1.00 13.42 97 ILE A O 1
ATOM 568 N N . LYS A 1 71 ? 13.668 1.641 11.164 1.00 13.12 98 LYS A N 1
ATOM 569 C CA . LYS A 1 71 ? 14.193 1.466 9.815 1.00 12.27 98 LYS A CA 1
ATOM 570 C C . LYS A 1 71 ? 13.069 0.861 9.003 1.00 16.16 98 LYS A C 1
ATOM 571 O O . LYS A 1 71 ? 12.475 -0.123 9.449 1.00 15.64 98 LYS A O 1
ATOM 577 N N . VAL A 1 72 ? 12.773 1.404 7.816 1.00 13.57 99 VAL A N 1
ATOM 578 C CA . VAL A 1 72 ? 11.718 0.852 6.956 1.00 13.68 99 VAL A CA 1
ATOM 579 C C . VAL A 1 72 ? 12.342 0.379 5.673 1.00 16.29 99 VAL A C 1
ATOM 580 O O . VAL A 1 72 ? 13.371 0.968 5.255 1.00 14.91 99 VAL A O 1
ATOM 584 N N . TRP A 1 73 ? 11.698 -0.613 5.026 1.00 14.96 100 TRP A N 1
ATOM 585 C CA A TRP A 1 73 ? 12.140 -1.159 3.739 0.50 15.63 100 TRP A CA 1
ATOM 586 C CA B TRP A 1 73 ? 12.147 -1.177 3.766 0.50 15.48 100 TRP A CA 1
ATOM 587 C C . TRP A 1 73 ? 11.046 -1.010 2.725 1.00 18.58 100 TRP A C 1
ATOM 588 O O . TRP A 1 73 ? 9.864 -1.208 3.053 1.00 18.84 100 TRP A O 1
ATOM 609 N N . PHE A 1 74 ? 11.421 -0.627 1.482 1.00 16.06 101 PHE A N 1
ATOM 610 C CA . PHE A 1 74 ? 10.426 -0.381 0.446 1.00 16.12 101 PHE A CA 1
ATOM 611 C C . PHE A 1 74 ? 11.054 -0.503 -0.928 1.00 20.35 101 PHE A C 1
ATOM 612 O O . PHE A 1 74 ? 12.278 -0.436 -1.039 1.00 21.24 101 PHE A O 1
ATOM 620 N N . HIS A 1 75 ? 10.245 -0.684 -1.964 1.00 20.40 102 HIS A N 1
ATOM 621 C CA . HIS A 1 75 ? 10.798 -0.799 -3.316 1.00 22.04 102 HIS A CA 1
ATOM 622 C C . HIS A 1 75 ? 11.127 0.581 -3.900 1.00 26.17 102 HIS A C 1
ATOM 623 O O . HIS A 1 75 ? 12.247 0.796 -4.386 1.00 26.32 102 HIS A O 1
ATOM 630 N N . THR A 1 76 ? 10.158 1.501 -3.879 1.00 22.84 103 THR A N 1
ATOM 631 C CA . THR A 1 76 ? 10.346 2.833 -4.461 1.00 23.08 103 THR A CA 1
ATOM 632 C C . THR A 1 76 ? 9.584 3.907 -3.754 1.00 23.29 103 THR A C 1
ATOM 633 O O . THR A 1 76 ? 8.601 3.624 -3.070 1.00 24.02 103 THR A O 1
ATOM 637 N N . ARG A 1 77 ? 10.028 5.158 -3.944 1.00 22.04 104 ARG A N 1
ATOM 638 C CA . ARG A 1 77 ? 9.345 6.327 -3.418 1.00 22.15 104 ARG A CA 1
ATOM 639 C C . ARG A 1 77 ? 8.338 6.767 -4.431 1.00 24.55 104 ARG A C 1
ATOM 640 O O . ARG A 1 77 ? 8.625 6.779 -5.636 1.00 27.51 104 ARG A O 1
ATOM 648 N N . LYS A 1 78 ? 7.196 7.213 -3.961 1.00 18.73 105 LYS A N 1
ATOM 649 C CA . LYS A 1 78 ? 6.204 7.825 -4.842 1.00 17.52 105 LYS A CA 1
ATOM 650 C C . LYS A 1 78 ? 6.674 9.227 -5.165 1.00 20.11 105 LYS A C 1
ATOM 651 O O . LYS A 1 78 ? 7.457 9.803 -4.398 1.00 18.90 105 LYS A O 1
ATOM 657 N N . GLU A 1 79 ? 6.143 9.798 -6.237 1.00 17.13 106 GLU A N 1
ATOM 658 C CA . GLU A 1 79 ? 6.496 11.126 -6.716 1.00 16.54 106 GLU A CA 1
ATOM 659 C C . GLU A 1 79 ? 5.639 12.090 -5.940 1.00 20.84 106 GLU A C 1
ATOM 660 O O . GLU A 1 79 ? 4.581 12.474 -6.403 1.00 22.55 106 GLU A O 1
ATOM 666 N N . SER A 1 80 ? 6.050 12.384 -4.707 1.00 16.12 107 SER A N 1
ATOM 667 C CA . SER A 1 80 ? 5.294 13.250 -3.838 1.00 15.23 107 SER A CA 1
ATOM 668 C C . SER A 1 80 ? 6.252 14.082 -2.991 1.00 19.59 107 SER A C 1
ATOM 669 O O . SER A 1 80 ? 7.433 13.734 -2.861 1.00 18.04 107 SER A O 1
ATOM 672 N N . ASN A 1 81 ? 5.739 15.171 -2.451 1.00 16.93 108 ASN A N 1
ATOM 673 C CA . ASN A 1 81 ? 6.501 16.039 -1.536 1.00 16.57 108 ASN A CA 1
ATOM 674 C C . ASN A 1 81 ? 5.621 16.313 -0.332 1.00 20.97 108 ASN A C 1
ATOM 675 O O . ASN A 1 81 ? 4.635 17.026 -0.460 1.00 20.93 108 ASN A O 1
ATOM 680 N N . PRO A 1 82 ? 5.935 15.772 0.841 1.00 19.89 109 PRO A N 1
ATOM 681 C CA . PRO A 1 82 ? 7.079 14.903 1.160 1.00 19.35 109 PRO A CA 1
ATOM 682 C C . PRO A 1 82 ? 7.047 13.572 0.423 1.00 20.24 109 PRO A C 1
ATOM 683 O O . PRO A 1 82 ? 5.977 13.098 0.045 1.00 19.38 109 PRO A O 1
ATOM 687 N N . PRO A 1 83 ? 8.202 12.920 0.283 1.00 20.18 110 PRO A N 1
ATOM 688 C CA . PRO A 1 83 ? 8.199 11.596 -0.328 1.00 19.59 110 PRO A CA 1
ATOM 689 C C . PRO A 1 83 ? 7.367 10.630 0.490 1.00 22.54 110 PRO A C 1
ATOM 690 O O . PRO A 1 83 ? 7.189 10.805 1.702 1.00 19.10 110 PRO A O 1
ATOM 694 N N . SER A 1 84 ? 6.829 9.651 -0.174 1.00 20.74 111 SER A N 1
ATOM 695 C CA . SER A 1 84 ? 6.021 8.643 0.455 1.00 19.48 111 SER A CA 1
ATOM 696 C C . SER A 1 84 ? 6.336 7.292 -0.130 1.00 22.22 111 SER A C 1
ATOM 697 O O . SER A 1 84 ? 6.857 7.203 -1.256 1.00 21.87 111 SER A O 1
ATOM 700 N N . ALA A 1 85 ? 6.114 6.241 0.660 1.00 16.69 112 ALA A N 1
ATOM 701 C CA . ALA A 1 85 ? 6.353 4.906 0.132 1.00 17.99 112 ALA A CA 1
ATOM 702 C C . ALA A 1 85 ? 5.524 3.896 0.844 1.00 19.58 112 ALA A C 1
ATOM 703 O O . ALA A 1 85 ? 5.323 4.028 2.061 1.00 18.44 112 ALA A O 1
ATOM 705 N N . THR A 1 86 ? 5.089 2.856 0.117 1.00 17.08 113 THR A N 1
ATOM 706 C CA . THR A 1 86 ? 4.410 1.709 0.747 1.00 17.84 113 THR A CA 1
ATOM 707 C C . THR A 1 86 ? 5.500 0.817 1.295 1.00 19.12 113 THR A C 1
ATOM 708 O O . THR A 1 86 ? 6.342 0.404 0.506 1.00 20.62 113 THR A O 1
ATOM 712 N N . ILE A 1 87 ? 5.537 0.530 2.594 1.00 17.59 114 ILE A N 1
ATOM 713 C CA . ILE A 1 87 ? 6.671 -0.230 3.121 1.00 15.63 114 ILE A CA 1
ATOM 714 C C . ILE A 1 87 ? 6.339 -1.693 3.233 1.00 19.40 114 ILE A C 1
ATOM 715 O O . ILE A 1 87 ? 5.167 -2.050 3.378 1.00 19.97 114 ILE A O 1
ATOM 720 N N . GLN A 1 88 ? 7.359 -2.542 3.105 1.00 17.55 115 GLN A N 1
ATOM 721 C CA A GLN A 1 88 ? 7.199 -4.000 3.183 0.50 18.59 115 GLN A CA 1
ATOM 722 C CA B GLN A 1 88 ? 7.138 -3.993 3.199 0.50 18.50 115 GLN A CA 1
ATOM 723 C C . GLN A 1 88 ? 7.610 -4.528 4.545 1.00 20.79 115 GLN A C 1
ATOM 724 O O . GLN A 1 88 ? 7.226 -5.634 4.921 1.00 21.22 115 GLN A O 1
ATOM 735 N N . LYS A 1 89 ? 8.418 -3.754 5.292 1.00 16.15 116 LYS A N 1
ATOM 736 C CA . LYS A 1 89 ? 8.883 -4.204 6.574 1.00 17.00 116 LYS A CA 1
ATOM 737 C C . LYS A 1 89 ? 9.396 -3.051 7.369 1.00 18.90 116 LYS A C 1
ATOM 738 O O . LYS A 1 89 ? 9.776 -2.014 6.814 1.00 16.45 116 LYS A O 1
ATOM 744 N N . TYR A 1 90 ? 9.395 -3.192 8.684 1.00 17.22 117 TYR A N 1
ATOM 745 C CA . TYR A 1 90 ? 10.078 -2.201 9.502 1.00 15.91 117 TYR A CA 1
ATOM 746 C C . TYR A 1 90 ? 10.736 -2.894 10.664 1.00 18.84 117 TYR A C 1
ATOM 747 O O . TYR A 1 90 ? 10.367 -4.016 11.041 1.00 19.11 117 TYR A O 1
ATOM 756 N N . GLU A 1 91 ? 11.744 -2.213 11.201 1.00 16.35 118 GLU A N 1
ATOM 757 C CA A GLU A 1 91 ? 12.485 -2.696 12.360 0.50 17.00 118 GLU A CA 1
ATOM 758 C CA B GLU A 1 91 ? 12.535 -2.672 12.345 0.50 16.41 118 GLU A CA 1
ATOM 759 C C . GLU A 1 91 ? 12.573 -1.597 13.388 1.00 20.22 118 GLU A C 1
ATOM 760 O O . GLU A 1 91 ? 12.857 -0.461 13.032 1.00 18.15 118 GLU A O 1
ATOM 771 N N . LEU A 1 92 ? 12.329 -1.936 14.678 1.00 16.88 119 LEU A N 1
ATOM 772 C CA . LEU A 1 92 ? 12.419 -0.949 15.743 1.00 16.97 119 LEU A CA 1
ATOM 773 C C . LEU A 1 92 ? 13.901 -0.816 16.132 1.00 21.23 119 LEU A C 1
ATOM 774 O O . LEU A 1 92 ? 14.561 -1.821 16.405 1.00 21.62 119 LEU A O 1
ATOM 779 N N . LEU A 1 93 ? 14.429 0.408 16.128 1.00 17.57 120 LEU A N 1
ATOM 780 C CA . LEU A 1 93 ? 15.839 0.659 16.441 1.00 18.33 120 LEU A CA 1
ATOM 781 C C . LEU A 1 93 ? 16.002 1.079 17.911 1.00 26.11 120 LEU A C 1
ATOM 782 O O . LEU A 1 93 ? 15.051 1.647 18.502 1.00 29.05 120 LEU A O 1
#

Nearest PDB structures (foldseek):
  4qy7-assembly1_A  TM=1.011E+00  e=8.065E-18  Bacillus subtilis subsp. subtilis str. 168
  2jqo-assembly1_A  TM=9.129E-01  e=5.019E-13  Bacillus subtilis
  2pqa-assembly1_A  TM=5.425E-01  e=2.969E-01  Homo sapiens
  8c5y-assembly1_B  TM=5.437E-01  e=7.450E-01  Pyrococcus abyssi

Radius of gyration: 12.99 Å; Cα contacts (8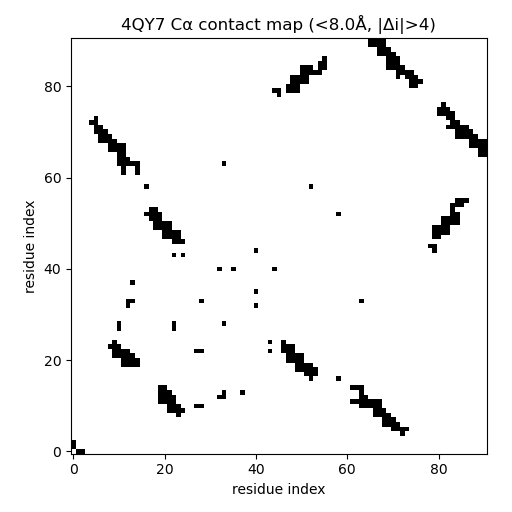 Å, |Δi|>4): 190; chains: 1; bounding box: 25×36×35 Å

Sequence (91 aa):
GDETKQSLVGYVVVLLKDNNERRAILITDTKAPGKEDYNLSEGQLNKFKNNIVVIVGLSSEIDNTDDLKRGEKIKVWWFHTRKESNPPSATIQQKYEELL

Secondary structure (DSSP, 8-state):
------EEEEEEEEE-SSEEEEE-SSSPPPGGGGGS-TTT--TTTTSEEEEE-TT-S--TT--TT-EEEEE-S--BS-SS-EEE-SEEEE-

InterPro domains:
  IPR012340 Nucleic acid-binding, OB-fold [G3DSA:2.40.50.140] (34-120)
  IPR021598 Protein of unknown function DUF3221 [PF11518] (38-119)

B-factor: mean 28.83, std 13.41, range [11.53, 97.54]

CATH classification: 2.40.50.140